Protein AF-A0A6V8CDE0-F1 (afdb_monomer_lite)

Radius of gyration: 13.96 Å; chains: 1; bounding box: 42×24×32 Å

Foldseek 3Di:
DQLVVVVVPPVQDDDPCLVPDDFAQQDPDRDPDPSVSSVLVSVVVVCCVVVPDDDLQVVQLVPWAWHDPDPDDIDTDGTDSVD

pLDDT: mean 92.2, std 3.86, range [71.44, 96.5]

Structure (mmCIF, N/CA/C/O backbone):
data_AF-A0A6V8CDE0-F1
#
_entry.id   AF-A0A6V8CDE0-F1
#
loop_
_atom_site.group_PDB
_atom_site.id
_atom_site.type_symbol
_atom_site.label_atom_id
_atom_site.label_alt_id
_atom_site.label_comp_id
_atom_site.label_asym_id
_atom_site.label_entity_id
_atom_site.label_seq_id
_atom_site.pdbx_PDB_ins_code
_atom_site.Cartn_x
_atom_site.Cartn_y
_atom_site.Cartn_z
_atom_site.occupancy
_atom_site.B_iso_or_equiv
_atom_site.auth_seq_id
_atom_site.auth_comp_id
_atom_site.auth_asym_id
_atom_site.auth_atom_id
_atom_site.pdbx_PDB_model_num
ATOM 1 N N . ALA A 1 1 ? -8.183 -14.464 9.172 1.00 71.44 1 ALA A N 1
ATOM 2 C CA . ALA A 1 1 ? -8.875 -14.054 10.413 1.00 71.44 1 ALA A CA 1
ATOM 3 C C . ALA A 1 1 ? -9.298 -12.580 10.401 1.00 71.44 1 ALA A C 1
ATOM 5 O O . ALA A 1 1 ? -10.490 -12.328 10.361 1.00 71.44 1 ALA A O 1
ATOM 6 N N . TRP A 1 2 ? -8.385 -11.594 10.438 1.00 83.25 2 TRP A N 1
ATOM 7 C CA . TRP A 1 2 ? -8.785 -10.168 10.432 1.00 83.25 2 TRP A CA 1
ATOM 8 C C . TRP A 1 2 ? -9.231 -9.657 9.059 1.00 83.25 2 TRP A C 1
ATOM 10 O O . TRP A 1 2 ? -10.200 -8.919 8.986 1.00 83.25 2 TRP A O 1
ATOM 20 N N . ALA A 1 3 ? -8.553 -10.057 7.981 1.00 86.19 3 ALA A N 1
ATOM 21 C CA . ALA A 1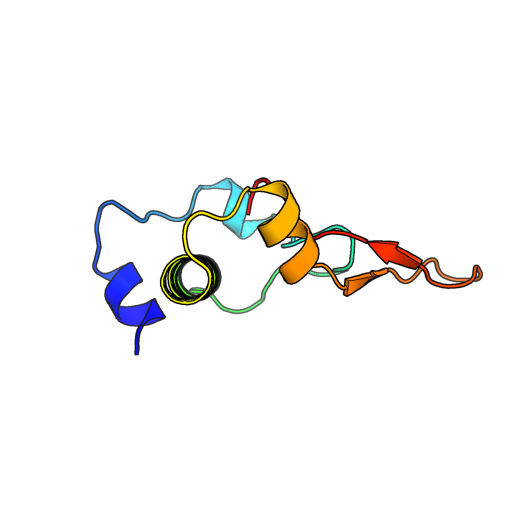 3 ? -8.938 -9.649 6.630 1.00 86.19 3 ALA A CA 1
ATOM 22 C C . ALA A 1 3 ? -10.315 -10.190 6.227 1.00 86.19 3 ALA A C 1
ATOM 24 O O . ALA A 1 3 ? -11.099 -9.454 5.646 1.00 86.19 3 ALA A O 1
ATOM 25 N N . ASP A 1 4 ? -10.624 -11.432 6.600 1.00 86.25 4 ASP A N 1
ATOM 26 C CA . ASP A 1 4 ? -11.920 -12.052 6.296 1.00 86.25 4 ASP A CA 1
ATOM 27 C C . ASP A 1 4 ? -13.058 -11.291 6.986 1.00 86.25 4 ASP A C 1
ATOM 29 O O . ASP A 1 4 ? -14.008 -10.894 6.329 1.00 86.25 4 ASP A O 1
ATOM 33 N N . ARG A 1 5 ? -12.878 -10.934 8.268 1.00 88.50 5 ARG A N 1
ATOM 34 C CA . ARG A 1 5 ? -13.836 -10.090 9.003 1.00 88.50 5 ARG A CA 1
ATOM 35 C C . ARG A 1 5 ? -14.048 -8.714 8.379 1.00 88.50 5 ARG A C 1
ATOM 37 O O . ARG A 1 5 ? -15.120 -8.154 8.538 1.00 88.50 5 ARG A O 1
ATOM 44 N N . LEU A 1 6 ? -13.032 -8.136 7.732 1.00 88.25 6 LEU A N 1
ATOM 45 C CA . LEU A 1 6 ? -13.196 -6.859 7.027 1.00 88.25 6 LEU A CA 1
ATOM 46 C C . LEU A 1 6 ? -13.938 -7.026 5.701 1.00 88.25 6 LEU A C 1
ATOM 48 O O . LEU A 1 6 ? -14.527 -6.056 5.247 1.00 88.25 6 LEU A O 1
ATOM 52 N N . GLY A 1 7 ? -13.919 -8.219 5.103 1.00 85.62 7 GLY A N 1
ATOM 53 C CA . GLY A 1 7 ? -14.744 -8.536 3.938 1.00 85.62 7 GLY A CA 1
ATOM 54 C C . GLY A 1 7 ? -16.239 -8.564 4.261 1.00 85.62 7 GLY A C 1
ATOM 55 O O . GLY A 1 7 ? -17.047 -8.279 3.387 1.00 85.62 7 GLY A O 1
ATOM 56 N N . ASP A 1 8 ? -16.596 -8.834 5.520 1.00 88.00 8 ASP A N 1
ATOM 57 C CA . ASP A 1 8 ? -17.984 -8.804 5.998 1.00 88.00 8 ASP A CA 1
ATOM 58 C C . ASP A 1 8 ? -18.476 -7.377 6.325 1.00 88.00 8 ASP A C 1
ATOM 60 O O . ASP A 1 8 ? -19.659 -7.166 6.589 1.00 88.00 8 ASP A O 1
ATOM 64 N N . VAL A 1 9 ? -17.584 -6.377 6.346 1.00 90.12 9 VAL A N 1
ATOM 65 C CA . VAL A 1 9 ? -17.935 -4.986 6.667 1.00 90.12 9 VAL A CA 1
ATOM 66 C C . VAL A 1 9 ? -18.325 -4.248 5.389 1.00 90.12 9 VAL A C 1
ATOM 68 O O . VAL A 1 9 ? -17.463 -3.868 4.601 1.00 90.12 9 VAL A O 1
ATOM 71 N N . GLU A 1 10 ? -19.615 -3.943 5.235 1.00 83.69 10 GLU A N 1
ATOM 72 C CA . GLU A 1 10 ? -20.168 -3.266 4.046 1.00 83.69 10 GLU A CA 1
ATOM 73 C C . GLU A 1 10 ? -19.511 -1.913 3.719 1.00 83.69 10 GLU A C 1
ATOM 75 O O . GLU A 1 10 ? -19.504 -1.485 2.569 1.00 83.69 10 GLU A O 1
ATOM 80 N N . ALA A 1 11 ? -18.926 -1.232 4.708 1.00 87.38 11 ALA A N 1
ATOM 81 C CA . ALA A 1 11 ? -18.239 0.043 4.499 1.00 87.38 11 ALA A CA 1
ATOM 82 C C . ALA A 1 11 ? -16.858 -0.093 3.823 1.00 87.38 11 ALA A C 1
ATOM 84 O O . ALA A 1 11 ? -16.318 0.898 3.329 1.00 87.38 11 ALA A O 1
ATOM 85 N N . ILE A 1 12 ? -16.251 -1.285 3.825 1.00 86.56 12 ILE A N 1
ATOM 86 C CA . ILE A 1 12 ? -14.902 -1.516 3.295 1.00 86.56 12 ILE A CA 1
ATOM 87 C C . ILE A 1 12 ? -15.030 -2.255 1.971 1.00 86.56 12 ILE A C 1
ATOM 89 O O . ILE A 1 12 ? -14.878 -3.467 1.884 1.00 86.56 12 ILE A O 1
ATOM 93 N N . VAL A 1 13 ? -15.295 -1.490 0.918 1.00 89.62 13 VAL A N 1
ATOM 94 C CA . VAL A 1 13 ? -15.412 -2.020 -0.441 1.00 89.62 13 VAL A CA 1
ATOM 95 C C . VAL A 1 13 ? -14.119 -1.758 -1.204 1.00 89.62 13 VAL A C 1
ATOM 97 O O . VAL A 1 13 ? -13.531 -0.676 -1.121 1.00 89.62 13 VAL A O 1
ATOM 100 N N . ALA A 1 14 ? -13.654 -2.764 -1.946 1.00 90.12 14 ALA A N 1
ATOM 101 C CA . ALA A 1 14 ? -12.541 -2.584 -2.865 1.00 90.12 14 ALA A CA 1
ATOM 102 C C . ALA A 1 14 ? -12.977 -1.675 -4.029 1.00 90.12 14 ALA A C 1
ATOM 104 O O . ALA A 1 14 ? -13.981 -1.967 -4.680 1.00 90.12 14 ALA A O 1
ATOM 105 N N . PRO A 1 15 ? -12.249 -0.586 -4.319 1.00 91.75 15 PRO A N 1
ATOM 106 C CA . PRO A 1 15 ? -12.580 0.279 -5.441 1.00 91.75 15 PRO A CA 1
ATOM 107 C C . PRO A 1 15 ? -12.314 -0.434 -6.772 1.00 91.75 15 PRO A C 1
ATOM 109 O O . PRO A 1 15 ? -11.445 -1.300 -6.856 1.00 91.75 15 PRO A O 1
ATOM 112 N N . GLU A 1 16 ? -13.000 -0.029 -7.843 1.00 91.69 16 GLU A N 1
ATOM 113 C CA . GLU A 1 16 ? -12.910 -0.692 -9.157 1.00 91.69 16 GLU A CA 1
ATOM 114 C C . GLU A 1 16 ? -11.474 -0.783 -9.699 1.00 91.69 16 GLU A C 1
ATOM 116 O O . GLU A 1 16 ? -11.060 -1.796 -10.265 1.00 91.69 16 GLU A O 1
ATOM 121 N N . TRP A 1 17 ? -10.668 0.255 -9.468 1.00 91.31 17 TRP A N 1
ATOM 122 C CA . TRP A 1 17 ? -9.279 0.294 -9.918 1.00 91.31 17 TRP A CA 1
ATOM 123 C C . TRP A 1 17 ? -8.366 -0.695 -9.169 1.00 91.31 17 TRP A C 1
ATOM 125 O O . TRP A 1 17 ? -7.272 -0.999 -9.653 1.00 91.31 17 TRP A O 1
ATOM 135 N N . ALA A 1 18 ? -8.784 -1.229 -8.014 1.00 90.44 18 ALA A N 1
ATOM 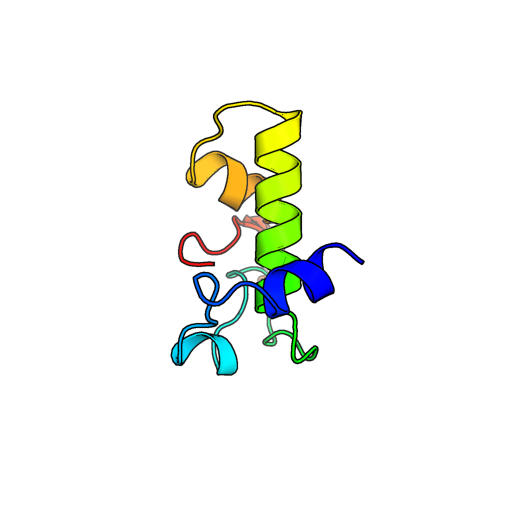136 C CA . ALA A 1 18 ? -7.989 -2.166 -7.218 1.00 90.44 18 ALA A CA 1
ATOM 137 C C . ALA A 1 18 ? -7.727 -3.493 -7.953 1.00 90.44 18 ALA A C 1
ATOM 139 O O . ALA A 1 18 ? -6.735 -4.164 -7.680 1.00 90.44 18 ALA A O 1
ATOM 140 N N . ALA A 1 19 ? -8.559 -3.867 -8.926 1.00 88.94 19 ALA A N 1
ATOM 141 C CA . ALA A 1 19 ? -8.311 -5.056 -9.743 1.00 88.94 19 ALA A CA 1
ATOM 142 C C . ALA A 1 19 ? -7.067 -4.917 -10.645 1.00 88.94 19 ALA A C 1
ATOM 144 O O . ALA A 1 19 ? -6.454 -5.914 -11.018 1.00 88.94 19 ALA A O 1
ATOM 145 N N . TYR A 1 20 ? -6.678 -3.683 -10.976 1.00 90.38 20 TYR A N 1
ATOM 146 C CA . TYR A 1 20 ? -5.632 -3.395 -11.962 1.00 90.38 20 TYR A CA 1
ATOM 147 C C . TYR A 1 20 ? -4.384 -2.764 -11.339 1.00 90.38 20 TYR A C 1
ATOM 149 O O . TYR A 1 20 ? -3.287 -2.847 -11.893 1.00 90.38 20 TYR A O 1
ATOM 157 N N . ALA A 1 21 ? -4.535 -2.109 -10.187 1.00 91.62 21 ALA A N 1
ATOM 158 C CA . ALA A 1 21 ? -3.455 -1.375 -9.554 1.00 91.62 21 ALA A CA 1
ATOM 159 C C . ALA A 1 21 ? -2.431 -2.286 -8.866 1.00 91.62 21 ALA A C 1
ATOM 161 O O . ALA A 1 21 ? -2.740 -3.297 -8.236 1.00 91.62 21 ALA A O 1
ATOM 162 N N . LYS A 1 22 ? -1.175 -1.842 -8.902 1.00 93.44 22 LYS A N 1
ATOM 163 C CA . LYS A 1 22 ? -0.117 -2.360 -8.036 1.00 93.44 22 LYS A CA 1
ATOM 164 C C . LYS A 1 22 ? -0.044 -1.573 -6.730 1.00 93.44 22 LYS A C 1
ATOM 166 O O . LYS A 1 22 ? -0.350 -0.385 -6.678 1.00 93.44 22 LYS A O 1
ATOM 171 N N . THR A 1 23 ? 0.444 -2.217 -5.674 1.00 93.19 23 THR A N 1
ATOM 172 C CA . THR A 1 23 ? 0.491 -1.638 -4.317 1.00 93.19 23 THR A CA 1
ATOM 173 C C . THR A 1 23 ? 1.572 -0.568 -4.124 1.00 93.19 23 THR A C 1
ATOM 175 O O . THR A 1 23 ? 1.590 0.125 -3.107 1.00 93.19 23 THR A O 1
ATOM 178 N N . GLY A 1 24 ? 2.479 -0.400 -5.086 1.00 93.75 24 GLY A N 1
ATOM 179 C CA . GLY A 1 24 ? 3.525 0.616 -5.050 1.00 93.75 24 GLY A CA 1
ATOM 180 C C . GLY A 1 24 ? 4.458 0.538 -6.251 1.00 93.75 24 GLY A C 1
ATOM 181 O O . GLY A 1 24 ? 4.414 -0.411 -7.035 1.00 93.75 24 GLY A O 1
ATOM 182 N N . VAL A 1 25 ? 5.327 1.541 -6.389 1.00 92.81 25 VAL A N 1
ATOM 183 C CA . VAL A 1 25 ? 6.315 1.607 -7.480 1.00 92.81 25 VAL A CA 1
ATOM 184 C C . VAL A 1 25 ? 7.354 0.484 -7.400 1.00 92.81 25 VAL A C 1
ATOM 186 O O . VAL A 1 25 ? 7.883 0.076 -8.425 1.00 92.81 25 VAL A O 1
ATOM 189 N N . THR A 1 26 ? 7.585 -0.049 -6.198 1.00 93.38 26 THR A N 1
ATOM 190 C CA . THR A 1 26 ? 8.502 -1.162 -5.913 1.00 93.38 26 THR A CA 1
ATOM 191 C C . THR A 1 26 ? 8.010 -2.510 -6.431 1.00 93.38 26 THR A C 1
ATOM 193 O O . THR A 1 26 ? 8.777 -3.464 -6.480 1.00 93.38 26 THR A O 1
ATOM 196 N N . ARG A 1 27 ? 6.726 -2.628 -6.790 1.00 92.62 27 ARG A N 1
ATOM 197 C CA . ARG A 1 27 ? 6.157 -3.859 -7.340 1.00 92.62 27 ARG A CA 1
ATOM 198 C C . ARG A 1 27 ? 6.113 -3.794 -8.861 1.00 92.62 27 ARG A C 1
ATOM 200 O O . ARG A 1 27 ? 5.794 -2.757 -9.447 1.00 92.62 27 ARG A O 1
ATOM 207 N N . GLU A 1 28 ? 6.374 -4.932 -9.488 1.00 92.50 28 GLU A N 1
ATOM 208 C CA . GLU A 1 28 ? 6.227 -5.105 -10.937 1.00 92.50 28 GLU A CA 1
ATOM 209 C C . GLU A 1 28 ? 4.837 -5.615 -11.314 1.00 92.50 28 GLU A C 1
ATOM 211 O O . GLU A 1 28 ? 4.275 -5.193 -12.318 1.00 92.50 28 GLU A O 1
ATOM 216 N N . ARG A 1 29 ? 4.260 -6.490 -10.482 1.00 92.31 29 ARG A N 1
ATOM 217 C CA . ARG A 1 29 ? 2.972 -7.144 -10.737 1.00 92.31 29 ARG A CA 1
ATOM 218 C C . ARG A 1 29 ? 1.919 -6.751 -9.694 1.00 92.31 29 ARG A C 1
ATOM 220 O O . ARG A 1 29 ? 2.281 -6.543 -8.528 1.00 92.31 29 ARG A O 1
ATOM 227 N N . PRO A 1 30 ? 0.635 -6.664 -10.083 1.00 92.56 30 PRO A N 1
ATOM 228 C CA . PRO A 1 30 ? -0.470 -6.545 -9.138 1.00 92.56 30 PRO A CA 1
ATOM 229 C C . PRO A 1 30 ? -0.543 -7.749 -8.181 1.00 92.56 30 PRO A C 1
ATOM 231 O O . PRO A 1 30 ? -0.016 -8.823 -8.492 1.00 92.56 30 PRO A O 1
ATOM 234 N N . PRO A 1 31 ? -1.183 -7.600 -7.009 1.00 94.50 31 PRO A N 1
ATOM 235 C CA . PRO A 1 31 ? -1.437 -8.719 -6.106 1.00 94.50 31 PRO A CA 1
ATOM 236 C C . PRO A 1 31 ? -2.304 -9.801 -6.763 1.00 94.50 31 PRO A C 1
ATOM 238 O O . PRO A 1 31 ? -3.278 -9.493 -7.438 1.00 94.50 31 PRO A O 1
ATOM 241 N N . THR A 1 32 ? -1.981 -11.073 -6.525 1.00 92.94 32 THR A N 1
ATOM 242 C CA . THR A 1 32 ? -2.722 -12.220 -7.086 1.00 92.94 32 THR A CA 1
ATOM 243 C C . THR A 1 32 ? -3.882 -12.694 -6.212 1.00 92.94 32 THR A C 1
ATOM 245 O O . THR A 1 32 ? -4.750 -13.423 -6.679 1.00 92.94 32 THR A O 1
ATOM 248 N N . GLN A 1 33 ? -3.895 -12.319 -4.931 1.00 91.00 33 GLN A N 1
ATOM 249 C CA . GLN A 1 33 ? -4.921 -12.743 -3.977 1.00 91.00 33 GLN A CA 1
ATOM 250 C C . GLN A 1 33 ? -6.186 -11.899 -4.155 1.00 91.00 33 GLN A C 1
ATOM 252 O O . GLN A 1 33 ? -6.107 -10.674 -4.162 1.00 91.00 33 GLN A O 1
ATOM 257 N N . SER A 1 34 ? -7.358 -12.527 -4.244 1.00 87.88 34 SER A N 1
ATOM 258 C CA . SER A 1 34 ? -8.635 -11.822 -4.451 1.00 87.88 34 SER A CA 1
ATOM 259 C C . SER A 1 34 ? -9.007 -10.894 -3.289 1.00 87.88 34 SER A C 1
ATOM 261 O O . SER A 1 34 ? -9.558 -9.819 -3.499 1.00 87.88 34 SER A O 1
ATOM 263 N N . ASN A 1 35 ? -8.647 -11.259 -2.057 1.00 90.50 35 ASN A N 1
ATOM 264 C CA . ASN A 1 35 ? -8.900 -10.475 -0.847 1.00 90.50 35 ASN A CA 1
ATOM 265 C C . ASN A 1 35 ? -7.750 -9.513 -0.484 1.00 90.50 35 ASN A C 1
ATOM 267 O O . ASN A 1 35 ? -7.669 -9.056 0.661 1.00 90.50 35 ASN A O 1
ATOM 271 N N . TRP A 1 36 ? -6.853 -9.186 -1.425 1.00 92.81 36 TRP A N 1
ATOM 272 C CA . TRP A 1 36 ? -5.662 -8.379 -1.135 1.00 92.81 36 TRP A CA 1
ATOM 273 C C . TRP A 1 36 ? -5.997 -6.998 -0.556 1.00 92.81 36 TRP A C 1
ATOM 275 O O . TRP A 1 36 ? -5.267 -6.506 0.307 1.00 92.81 36 TRP A O 1
ATOM 285 N N . TRP A 1 37 ? -7.107 -6.394 -0.991 1.00 93.31 37 TRP A N 1
ATOM 286 C CA . TRP A 1 37 ? -7.568 -5.099 -0.490 1.00 93.31 37 TRP A CA 1
ATOM 287 C C . TRP A 1 37 ? -7.875 -5.160 1.011 1.00 93.31 37 TRP A C 1
ATOM 289 O O . TRP A 1 37 ? -7.351 -4.372 1.798 1.00 93.31 37 TRP A O 1
ATOM 299 N N . HIS A 1 38 ? -8.624 -6.180 1.434 1.00 93.44 38 HIS A N 1
ATOM 300 C CA . HIS A 1 38 ? -8.957 -6.415 2.839 1.00 93.44 38 HIS A CA 1
ATOM 301 C C . HIS A 1 38 ? -7.723 -6.785 3.672 1.00 93.44 38 HIS A C 1
ATOM 303 O O . HIS A 1 38 ? -7.586 -6.354 4.818 1.00 93.44 38 HIS A O 1
ATOM 309 N N . LEU A 1 39 ? -6.769 -7.523 3.093 1.00 93.25 39 LEU A N 1
ATOM 310 C CA . LEU A 1 39 ? -5.479 -7.800 3.735 1.00 93.25 39 LEU A CA 1
ATOM 311 C C . LEU A 1 39 ? -4.67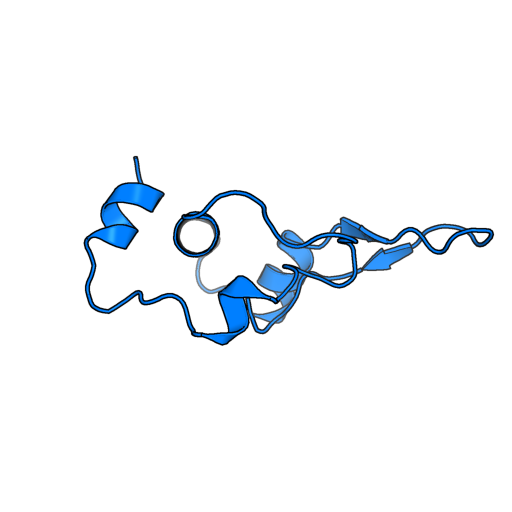5 -6.520 3.973 1.00 93.25 39 LEU A C 1
ATOM 313 O O . LEU A 1 39 ? -4.097 -6.335 5.049 1.00 93.25 39 LEU A O 1
ATOM 317 N N . ARG A 1 40 ? -4.657 -5.617 2.988 1.00 93.81 40 ARG A N 1
ATOM 318 C CA . ARG A 1 40 ? -4.001 -4.316 3.101 1.00 93.81 40 ARG A CA 1
ATOM 319 C C . ARG A 1 40 ? -4.675 -3.449 4.160 1.00 93.81 40 ARG A C 1
ATOM 321 O O . ARG A 1 40 ? -3.974 -2.939 5.033 1.00 93.81 40 ARG A O 1
ATOM 328 N N . ALA A 1 41 ? -6.003 -3.362 4.143 1.00 93.38 41 ALA A N 1
ATOM 329 C CA . ALA A 1 41 ? -6.785 -2.633 5.139 1.00 93.38 41 ALA A CA 1
ATOM 330 C C . ALA A 1 41 ? -6.523 -3.157 6.563 1.00 93.38 41 ALA A C 1
ATOM 332 O O . ALA A 1 41 ? -6.210 -2.376 7.463 1.00 93.38 41 ALA A O 1
ATOM 333 N N . ALA A 1 42 ? -6.526 -4.480 6.762 1.00 94.25 42 ALA A N 1
ATOM 334 C CA . ALA A 1 42 ? -6.203 -5.095 8.051 1.00 94.25 42 ALA A CA 1
ATOM 335 C C . ALA A 1 42 ? -4.787 -4.735 8.529 1.00 94.25 42 ALA A C 1
ATOM 337 O O . ALA A 1 42 ? -4.574 -4.431 9.706 1.00 94.25 42 ALA A O 1
ATOM 338 N N . ALA A 1 43 ? -3.805 -4.743 7.622 1.00 93.88 43 ALA A N 1
ATOM 339 C CA . ALA A 1 43 ? -2.428 -4.383 7.947 1.00 93.88 43 ALA A CA 1
ATOM 340 C C . ALA A 1 43 ? -2.281 -2.897 8.321 1.00 93.88 43 ALA A C 1
ATOM 342 O O . ALA A 1 43 ? -1.531 -2.579 9.250 1.00 93.88 43 ALA A O 1
ATOM 343 N N . VAL A 1 44 ? -2.991 -2.000 7.627 1.00 93.75 44 VAL A N 1
ATOM 344 C CA . VAL A 1 44 ? -3.030 -0.561 7.934 1.00 93.75 44 VAL A CA 1
ATOM 345 C C . VAL A 1 44 ? -3.644 -0.336 9.313 1.00 93.75 44 VAL A C 1
ATOM 347 O O . VAL A 1 44 ? -2.987 0.256 10.171 1.00 93.75 44 VAL A O 1
ATOM 350 N N . LEU A 1 45 ? -4.836 -0.885 9.570 1.00 92.44 45 LEU A N 1
ATOM 351 C CA . LEU A 1 45 ? -5.523 -0.766 10.860 1.00 92.44 45 LEU A CA 1
ATOM 352 C C . LEU A 1 45 ? -4.652 -1.267 12.013 1.00 92.44 45 LEU A C 1
ATOM 354 O O . LEU A 1 45 ? -4.535 -0.605 13.041 1.00 92.44 45 LEU A O 1
ATOM 358 N N . ARG A 1 46 ? -3.954 -2.392 11.823 1.00 94.25 46 ARG A N 1
ATOM 359 C CA . ARG A 1 46 ? -3.028 -2.918 12.831 1.00 94.25 46 ARG A CA 1
ATOM 360 C C . ARG A 1 46 ? -1.859 -1.973 13.115 1.00 94.25 46 ARG A C 1
ATOM 362 O O . ARG A 1 46 ? -1.427 -1.890 14.263 1.00 94.25 46 ARG A O 1
ATOM 369 N N . LYS A 1 47 ? -1.301 -1.302 12.101 1.00 94.44 47 LYS A N 1
ATOM 370 C CA . LYS A 1 47 ? -0.212 -0.329 12.306 1.00 94.44 47 LYS A CA 1
ATOM 371 C C . LYS A 1 47 ? -0.714 0.899 13.056 1.00 94.44 47 LYS A C 1
ATO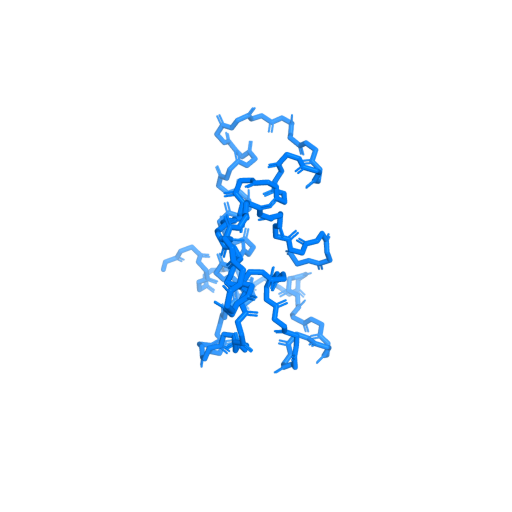M 373 O O . LYS A 1 47 ? -0.083 1.266 14.040 1.00 94.44 47 LYS A O 1
ATOM 378 N N . VAL A 1 48 ? -1.856 1.455 12.653 1.00 95.06 48 VAL A N 1
ATOM 379 C CA . VAL A 1 48 ? -2.491 2.596 13.334 1.00 95.06 48 VAL A CA 1
ATOM 380 C C . VAL A 1 48 ? -2.787 2.250 14.796 1.00 95.06 48 VAL A C 1
ATOM 382 O O . VAL A 1 48 ? -2.368 2.966 15.698 1.00 95.06 48 VAL A O 1
ATOM 385 N N . ALA A 1 49 ? -3.396 1.091 15.058 1.00 94.81 49 ALA A N 1
ATOM 386 C CA . ALA A 1 49 ? -3.702 0.651 16.420 1.00 94.81 49 ALA A CA 1
ATOM 387 C C . ALA A 1 49 ? -2.452 0.485 17.306 1.00 94.81 49 ALA A C 1
ATOM 389 O O . ALA A 1 49 ? -2.526 0.675 18.514 1.00 94.81 49 ALA A O 1
ATOM 390 N N . ARG A 1 50 ? -1.299 0.124 16.724 1.00 95.38 50 ARG A N 1
ATOM 391 C CA . ARG A 1 50 ? -0.046 -0.086 17.471 1.00 95.38 50 ARG A CA 1
ATOM 392 C C . ARG A 1 50 ? 0.805 1.167 17.636 1.00 95.38 50 ARG A C 1
ATOM 394 O O . ARG A 1 50 ? 1.522 1.267 18.622 1.00 95.38 50 ARG A O 1
ATOM 401 N N . GLN A 1 51 ? 0.821 2.039 16.635 1.00 93.12 51 GLN A N 1
ATOM 402 C CA . GLN A 1 51 ? 1.728 3.191 16.564 1.00 93.12 51 GLN A CA 1
ATOM 403 C C . GLN A 1 51 ? 1.022 4.508 16.907 1.00 93.12 51 GLN A C 1
ATOM 405 O O . GLN A 1 51 ? 1.679 5.540 16.990 1.00 93.12 51 GLN A O 1
ATOM 410 N N . GLY A 1 52 ? -0.294 4.471 17.138 1.00 89.69 52 GLY A N 1
ATOM 411 C CA . GLY A 1 52 ? -1.105 5.656 17.372 1.00 89.69 52 GLY A CA 1
ATOM 412 C C . GLY A 1 52 ? -1.435 6.384 16.062 1.00 89.69 52 GLY A C 1
ATOM 413 O O . GLY A 1 52 ? -1.430 5.770 14.988 1.00 89.69 52 GLY A O 1
ATOM 414 N N . PRO A 1 53 ? -1.749 7.690 16.119 1.00 92.88 53 PRO A N 1
ATOM 415 C CA . PRO A 1 53 ? -2.031 8.468 14.920 1.00 92.88 53 PRO A CA 1
ATOM 416 C C . PRO A 1 53 ? -0.786 8.521 14.027 1.00 92.88 53 PRO A C 1
ATOM 418 O O . PRO A 1 53 ? 0.232 9.114 14.377 1.00 92.88 53 PRO A O 1
ATOM 421 N N . ILE A 1 54 ? -0.872 7.892 12.856 1.00 94.75 54 ILE A N 1
ATOM 422 C CA . ILE A 1 54 ? 0.202 7.836 11.864 1.00 94.75 54 ILE A CA 1
ATOM 423 C C . ILE A 1 54 ? -0.284 8.437 10.546 1.00 94.75 54 ILE A C 1
ATOM 425 O O . ILE A 1 54 ? -1.366 8.124 10.055 1.00 94.75 54 ILE A O 1
ATOM 429 N N . GLY A 1 55 ? 0.530 9.318 9.966 1.00 94.31 55 GLY A N 1
ATOM 430 C CA . GLY A 1 55 ? 0.215 9.959 8.694 1.00 94.31 55 GLY A CA 1
ATOM 431 C C . GLY A 1 55 ? 0.367 9.022 7.493 1.00 94.31 55 GLY A C 1
ATOM 432 O O . GLY A 1 55 ? 1.135 8.055 7.512 1.00 94.31 55 GLY A O 1
ATOM 433 N N . ILE A 1 56 ? -0.301 9.377 6.394 1.00 94.50 56 ILE A N 1
ATOM 434 C CA . ILE A 1 56 ? -0.290 8.624 5.128 1.00 94.50 56 ILE A CA 1
ATOM 435 C C . ILE A 1 56 ? 1.140 8.435 4.597 1.00 94.50 56 ILE A C 1
ATOM 437 O O . ILE A 1 56 ? 1.492 7.356 4.127 1.00 94.50 56 ILE A O 1
ATOM 441 N N . THR A 1 57 ? 2.003 9.449 4.715 1.00 94.94 57 THR A N 1
ATOM 442 C CA . THR A 1 57 ? 3.404 9.364 4.269 1.00 94.94 57 THR A CA 1
ATOM 443 C C . THR A 1 57 ? 4.191 8.311 5.044 1.00 94.94 57 THR A C 1
ATOM 445 O O . THR A 1 57 ? 4.906 7.519 4.438 1.00 94.94 57 THR A O 1
ATOM 448 N N . ALA A 1 58 ? 4.037 8.260 6.368 1.00 94.81 58 ALA A N 1
ATOM 449 C CA . ALA A 1 58 ? 4.734 7.283 7.199 1.00 94.81 58 ALA A CA 1
ATOM 450 C C . ALA A 1 58 ? 4.215 5.857 6.946 1.00 94.81 58 ALA A C 1
ATOM 452 O O . ALA A 1 58 ? 5.013 4.925 6.847 1.00 94.81 58 ALA A O 1
ATOM 453 N N . LEU A 1 59 ? 2.903 5.689 6.741 1.00 95.25 59 LEU A N 1
ATOM 454 C CA . LEU A 1 59 ? 2.319 4.413 6.310 1.00 95.25 59 LEU A CA 1
ATOM 455 C C . LEU A 1 59 ? 2.867 3.968 4.949 1.00 95.25 59 LEU A C 1
ATOM 457 O O . LEU A 1 59 ? 3.314 2.832 4.807 1.00 95.25 59 LEU A O 1
ATOM 461 N N . SER A 1 60 ? 2.890 4.872 3.970 1.00 95.81 60 SER A N 1
ATOM 462 C CA . SER A 1 60 ? 3.431 4.625 2.631 1.00 95.81 60 SER A CA 1
ATOM 463 C C . SER A 1 60 ? 4.900 4.198 2.686 1.00 95.81 60 SER A C 1
ATOM 465 O O . SER A 1 60 ? 5.265 3.226 2.029 1.00 95.81 60 SER A O 1
ATOM 467 N N . GLN A 1 61 ? 5.725 4.820 3.533 1.00 94.75 61 GLN A N 1
ATOM 468 C CA . GLN A 1 61 ? 7.107 4.377 3.744 1.00 94.75 61 GLN A CA 1
ATOM 469 C C . GLN A 1 61 ? 7.186 3.006 4.420 1.00 94.75 61 GLN A C 1
ATOM 471 O O . GLN A 1 61 ? 7.959 2.150 4.001 1.00 94.75 61 GLN A O 1
ATOM 476 N N . ALA A 1 62 ? 6.335 2.748 5.414 1.00 94.81 62 ALA A N 1
ATOM 477 C CA . ALA A 1 62 ? 6.315 1.477 6.134 1.00 94.81 62 ALA A CA 1
ATOM 478 C C . ALA A 1 62 ? 5.853 0.282 5.278 1.00 94.81 62 ALA A C 1
ATOM 480 O O . ALA A 1 62 ? 6.052 -0.868 5.673 1.00 94.81 62 ALA A O 1
ATOM 481 N N . PHE A 1 63 ? 5.204 0.555 4.147 1.00 94.81 63 PHE A N 1
ATOM 482 C CA . PHE A 1 63 ? 4.813 -0.419 3.131 1.00 94.81 63 PHE A CA 1
ATOM 483 C C . PHE A 1 63 ? 5.606 -0.286 1.825 1.00 94.81 63 PHE A C 1
ATOM 485 O O . PHE A 1 63 ? 5.286 -0.959 0.840 1.00 94.81 63 PHE A O 1
ATOM 492 N N . GLY A 1 64 ? 6.600 0.599 1.808 1.00 94.25 64 GLY A N 1
ATOM 493 C CA . GLY A 1 64 ? 7.567 0.711 0.736 1.00 94.25 64 GLY A CA 1
ATOM 494 C C . GLY A 1 64 ? 8.548 -0.451 0.753 1.00 94.25 64 GLY A C 1
ATOM 495 O O . GLY A 1 64 ? 8.376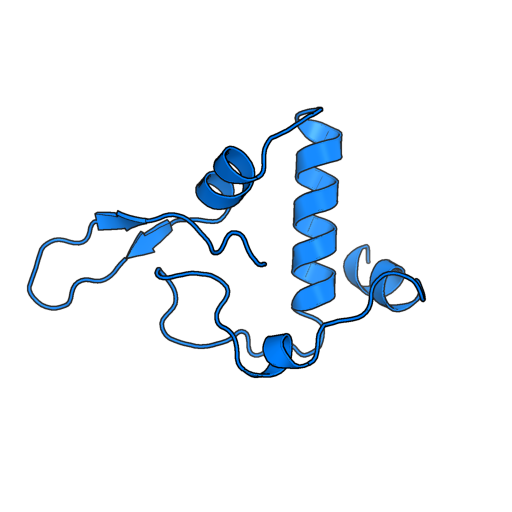 -1.458 1.443 1.00 94.25 64 GLY A O 1
ATOM 496 N N . GLY A 1 65 ? 9.589 -0.315 -0.044 1.00 94.69 65 GLY A N 1
ATOM 497 C CA . GLY A 1 65 ? 10.624 -1.322 -0.143 1.00 94.69 65 GLY A CA 1
ATOM 498 C C . GLY A 1 65 ? 11.669 -0.916 -1.157 1.00 94.69 65 GLY A C 1
ATOM 499 O O . GLY A 1 65 ? 11.905 0.264 -1.404 1.00 94.69 65 GLY A O 1
ATOM 500 N N . TYR A 1 66 ? 12.278 -1.920 -1.753 1.00 94.56 66 TYR A N 1
ATOM 501 C CA . TYR A 1 66 ? 13.311 -1.752 -2.750 1.00 94.56 66 TYR A CA 1
ATOM 502 C C . TYR A 1 66 ? 12.713 -1.709 -4.152 1.00 94.56 66 TYR A C 1
ATOM 504 O O . TYR A 1 66 ? 11.831 -2.506 -4.474 1.00 94.56 66 TYR A O 1
ATOM 512 N N . LYS A 1 67 ? 13.175 -0.769 -4.971 1.00 95.12 67 LYS A N 1
ATOM 513 C CA . LYS A 1 67 ? 12.825 -0.665 -6.381 1.00 95.12 67 LYS A CA 1
ATOM 514 C C . LYS A 1 67 ? 14.003 -1.149 -7.218 1.00 95.12 67 LYS A C 1
ATOM 516 O O . LYS A 1 67 ? 15.097 -0.596 -7.108 1.00 95.12 67 LYS A O 1
ATOM 521 N N . ASP A 1 68 ? 13.728 -2.135 -8.065 1.00 94.56 68 ASP A N 1
ATOM 522 C CA . ASP A 1 68 ? 14.649 -2.562 -9.111 1.00 94.56 68 ASP A CA 1
ATOM 523 C C . ASP A 1 68 ? 14.684 -1.505 -10.231 1.00 94.56 68 ASP A C 1
ATOM 525 O O . ASP A 1 68 ? 13.639 -1.124 -10.773 1.00 94.56 68 ASP A O 1
ATOM 529 N N . ASN A 1 69 ? 15.872 -0.972 -10.523 1.00 94.12 69 ASN A N 1
ATOM 530 C CA . ASN A 1 69 ? 16.101 0.004 -11.592 1.00 94.12 69 ASN A CA 1
ATOM 531 C C . ASN A 1 69 ? 16.798 -0.628 -12.815 1.00 94.12 69 ASN A C 1
ATOM 533 O O . ASN A 1 69 ? 17.344 0.093 -13.656 1.00 94.12 69 ASN A O 1
ATOM 537 N N . GLY A 1 70 ? 16.778 -1.957 -12.933 1.00 94.12 70 GLY A N 1
ATOM 538 C CA . GLY A 1 70 ? 17.378 -2.708 -14.027 1.00 94.12 70 GLY A CA 1
ATOM 539 C C . GLY A 1 70 ? 18.899 -2.726 -13.924 1.00 94.12 70 GLY A C 1
ATOM 540 O O . GLY A 1 70 ? 19.470 -3.350 -13.037 1.00 94.12 70 GLY A O 1
ATOM 541 N N . SER A 1 71 ? 19.575 -2.051 -14.854 1.00 95.75 71 SER A N 1
ATOM 542 C CA . SER A 1 71 ? 21.043 -1.995 -14.883 1.00 95.75 71 SER A CA 1
ATOM 543 C C . SER A 1 71 ? 21.648 -1.000 -13.887 1.00 95.75 71 SER A C 1
ATOM 545 O O . SER A 1 71 ? 22.851 -1.044 -13.633 1.00 95.75 71 SER A O 1
ATOM 547 N N . MET A 1 72 ? 20.842 -0.089 -13.334 1.00 96.25 72 MET A N 1
ATOM 548 C CA . MET A 1 72 ? 21.287 0.875 -12.328 1.00 96.25 72 MET A CA 1
ATOM 549 C C . MET A 1 72 ? 21.182 0.300 -10.913 1.00 96.25 72 MET A C 1
ATOM 551 O O . MET A 1 72 ? 20.345 -0.566 -10.665 1.00 96.25 72 MET A O 1
ATOM 555 N N . PRO A 1 73 ? 21.956 0.832 -9.947 1.00 96.50 73 PRO A N 1
ATOM 556 C CA . PRO A 1 73 ? 21.782 0.484 -8.550 1.00 96.50 73 PRO A CA 1
ATOM 557 C C . PRO A 1 73 ? 20.348 0.721 -8.093 1.00 96.50 73 PRO A C 1
ATOM 559 O O . PRO A 1 73 ? 19.675 1.700 -8.439 1.00 96.50 73 PRO A O 1
ATOM 562 N N . ASN A 1 74 ? 19.894 -0.196 -7.268 1.00 96.00 74 ASN A N 1
ATOM 563 C CA . ASN A 1 74 ? 18.533 -0.194 -6.797 1.00 96.00 74 ASN A CA 1
ATOM 564 C C . ASN A 1 74 ? 18.359 0.747 -5.612 1.00 96.00 74 ASN A C 1
ATOM 566 O O . ASN A 1 74 ? 19.273 0.967 -4.813 1.00 96.00 74 ASN A O 1
ATOM 570 N N . THR A 1 75 ? 17.161 1.309 -5.505 1.00 96.38 75 THR A N 1
ATOM 571 C CA . THR A 1 75 ? 16.886 2.421 -4.597 1.00 96.38 75 THR A CA 1
ATOM 572 C C . THR A 1 75 ? 15.671 2.140 -3.720 1.00 96.38 75 THR A C 1
ATOM 574 O O . THR A 1 75 ? 14.767 1.400 -4.117 1.00 96.38 75 THR A O 1
ATOM 577 N N . PRO A 1 76 ? 15.613 2.704 -2.503 1.00 96.38 76 PRO A N 1
ATOM 578 C CA . PRO A 1 76 ? 14.408 2.635 -1.694 1.00 96.38 76 PRO A CA 1
ATOM 579 C C . PRO A 1 76 ? 13.295 3.467 -2.341 1.00 96.38 76 PRO A C 1
ATOM 581 O O . PRO A 1 76 ? 13.530 4.569 -2.839 1.00 96.38 76 PRO A O 1
ATOM 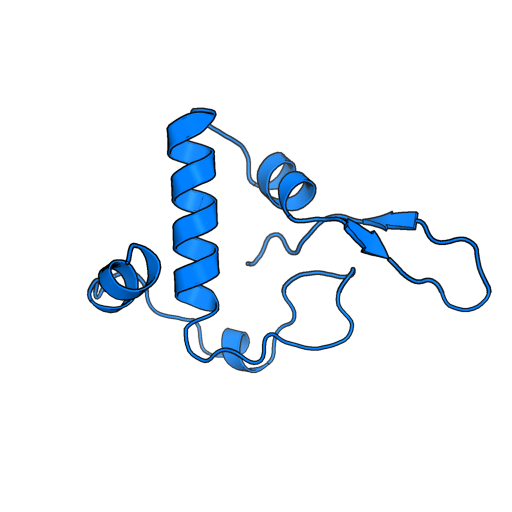584 N N . ALA A 1 77 ? 12.065 2.964 -2.303 1.00 96.06 77 ALA A N 1
ATOM 585 C CA . ALA A 1 77 ? 10.894 3.707 -2.734 1.00 96.06 77 ALA A CA 1
ATOM 586 C C . ALA A 1 77 ? 9.670 3.396 -1.866 1.00 96.06 77 ALA A C 1
ATOM 588 O O . ALA A 1 77 ? 9.490 2.289 -1.354 1.00 96.06 77 ALA A O 1
ATOM 589 N N . ALA A 1 78 ? 8.813 4.402 -1.713 1.00 95.44 78 ALA A N 1
ATOM 590 C CA . ALA A 1 78 ? 7.618 4.311 -0.890 1.00 95.44 78 ALA A CA 1
ATOM 591 C C . ALA A 1 78 ? 6.508 3.488 -1.572 1.00 95.44 78 ALA A C 1
ATOM 593 O O . ALA A 1 78 ? 6.442 3.375 -2.802 1.00 95.44 78 ALA A O 1
ATOM 594 N N . GLY A 1 79 ? 5.607 2.926 -0.767 1.00 93.88 79 GLY A N 1
ATOM 595 C CA . GLY A 1 79 ? 4.375 2.303 -1.246 1.00 93.88 79 GLY A CA 1
ATOM 596 C C . GLY A 1 79 ? 3.400 3.338 -1.812 1.00 93.88 79 GLY A C 1
ATOM 597 O O . GLY A 1 79 ? 3.537 4.539 -1.565 1.00 93.88 79 GLY A O 1
ATOM 598 N N . SER A 1 80 ? 2.391 2.888 -2.559 1.00 93.56 80 SER A N 1
ATOM 599 C CA . SER A 1 80 ? 1.333 3.788 -3.031 1.00 93.56 80 SER A CA 1
ATOM 600 C C . SER A 1 80 ? 0.629 4.460 -1.846 1.00 93.56 80 SER A C 1
ATOM 602 O O . SER A 1 80 ? 0.443 3.842 -0.802 1.00 93.56 80 SER A O 1
ATOM 604 N N . ARG A 1 81 ? 0.258 5.736 -2.007 1.00 93.88 81 ARG A N 1
ATOM 605 C CA . ARG A 1 81 ? -0.549 6.491 -1.027 1.00 93.88 81 ARG A CA 1
ATOM 606 C C . ARG A 1 81 ? -2.051 6.390 -1.290 1.00 93.88 81 ARG A C 1
ATOM 608 O O . ARG A 1 81 ? -2.833 6.806 -0.448 1.00 93.88 81 ARG A O 1
ATOM 615 N N . HIS A 1 82 ? -2.431 5.857 -2.450 1.00 89.25 82 HIS A N 1
ATOM 616 C CA . HIS A 1 82 ? -3.825 5.593 -2.806 1.00 89.25 82 HIS A CA 1
ATOM 617 C C . HIS A 1 82 ? -4.306 4.221 -2.304 1.00 89.25 82 HIS A C 1
ATOM 619 O O . HIS A 1 82 ? -5.494 3.939 -2.393 1.00 89.25 82 HIS A O 1
ATOM 625 N N . VAL A 1 83 ? -3.380 3.384 -1.806 1.00 84.75 83 VAL A N 1
ATOM 626 C CA . VAL A 1 83 ? -3.582 1.985 -1.383 1.00 84.75 83 VAL A CA 1
ATOM 627 C C . VAL A 1 83 ? -3.209 1.788 0.083 1.00 84.75 83 VAL A C 1
ATOM 629 O O . VAL A 1 83 ? -4.070 1.321 0.848 1.00 84.75 83 VAL A O 1
#

Sequence (83 aa):
AWADRLGDVEAIVAPEWAAYAKTGVTRERPPTQSNWWHLRAAAVLRKVARQGPIGITALSQAFGGYKDNGSMPNTPAAGSRHV

Secondary structure (DSSP, 8-state):
-HHHHHHT-TT-PPPGGGGT--SBTT-SS----TTHHHHHHHHHHHHHHHHSS--HHHHHHHT-EEEEETTEEEEEEPBPS--